Protein AF-A0A1S3GW35-F1 (afdb_monomer)

Mean predicted aligned error: 8.45 Å

Solvent-accessible surface area (backbone atoms only — not comparable to full-atom values): 4877 Å² total; per-residue (Å²): 141,78,92,65,57,73,69,58,50,51,54,52,56,55,56,68,74,48,81,78,77,49,72,45,76,49,58,73,91,82,43,53,53,67,61,53,49,51,62,36,44,78,58,52,33,46,69,46,75,33,60,97,89,39,90,41,36,31,36,45,82,48,59,83,51,66,88,88,70,69,73,77,78,82,84,126

Sequence (76 aa):
MELFPLAELIEFLEANEVPRPITLRTNTLKTRRRDLAQALINRGVNLDPLGKWSKTGLVVYDSSVPIGETRPAPVQ

Radius of gyration: 17.0 Å; Cα contacts (8 Å, |Δi|>4): 75; chains: 1; bounding box: 33×36×47 Å

Secondary structure (DSSP, 8-state):
--SS-HHHHHHHHHHHHSPPPEEEE--TTT--HHHHHHHHHTTTEEEEEPPTT-SSEEEEEEESS-TT--PPPP--

Foldseek 3Di:
DPPDPPVVVVVVVVVVVDPDWDKDFADPVVDAQVVVVVVQVVQVWDWDDDDPVDRGMITTDDHPDPPVPPDDDDDD

InterPro domains:
  IPR023267 RNA (C5-cytosine) methyltransferase [PTHR22807] (2-71)
  IPR023273 RNA (C5-cytosine) methyltransferase, NOP2 [PR02012] (8-20)
  IPR023273 RNA (C5-cytosine) methyltransferase, NOP2 [PR02012] (31-44)
  IPR054728 Ribosomal RNA small subunit methyltransferase B-like, ferredoxin-like domain [PF22458] (4-60)

Nearest PDB structures (foldseek):
  8fkv-assembly1_SY  TM=9.658E-01  e=3.926E-09  Homo sapiens
  8v87-assembly1_q  TM=9.593E-01  e=2.198E-07  Saccharomyces cerevisiae BY4741
  8esq-assembly1_q  TM=9.889E-01  e=3.488E-07  Schizosaccharomyces pombe
  8i9z-assembly1_CP  TM=9.703E-01  e=4.852E-07  Thermochaetoides thermophila DSM 1495
  8ia0-assembly1_CP  TM=9.873E-01  e=1.222E-06  Thermochaetoides thermophila DSM 1495

Structure (mmCIF, N/CA/C/O backbone):
data_AF-A0A1S3GW35-F1
#
_entry.id   AF-A0A1S3GW35-F1
#
loop_
_atom_site.group_PDB
_atom_site.id
_atom_site.type_symbol
_atom_site.label_atom_id
_atom_site.label_alt_id
_atom_site.label_comp_id
_atom_site.label_asym_id
_atom_site.label_entity_id
_atom_site.label_seq_id
_atom_site.pdbx_PDB_ins_code
_atom_site.Cartn_x
_atom_site.Cartn_y
_atom_site.Cartn_z
_atom_site.occupancy
_atom_site.B_iso_or_equiv
_atom_site.auth_seq_id
_atom_site.auth_comp_id
_atom_site.auth_asym_id
_atom_site.auth_atom_id
_atom_site.pdbx_PDB_model_num
ATOM 1 N N . MET A 1 1 ? -5.155 20.747 28.695 1.00 49.94 1 MET A N 1
ATOM 2 C CA . MET A 1 1 ? -5.158 19.562 27.818 1.00 49.94 1 MET A CA 1
ATOM 3 C C . MET A 1 1 ? -6.302 19.723 26.832 1.00 49.94 1 MET A C 1
ATOM 5 O O . MET A 1 1 ? -7.372 19.207 27.092 1.00 49.94 1 MET A O 1
ATOM 9 N N . GLU A 1 2 ? -6.117 20.458 25.742 1.00 67.25 2 GLU A N 1
ATOM 10 C CA . GLU A 1 2 ? -7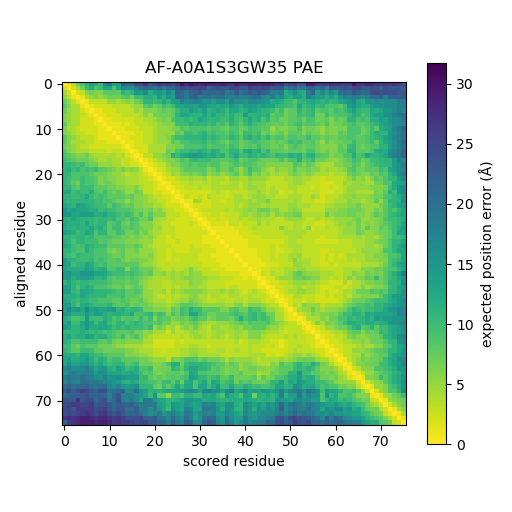.090 20.448 24.638 1.00 67.25 2 GLU A CA 1
ATOM 11 C C . GLU A 1 2 ? -6.296 20.451 23.337 1.00 67.25 2 GLU A C 1
ATOM 13 O O . GLU A 1 2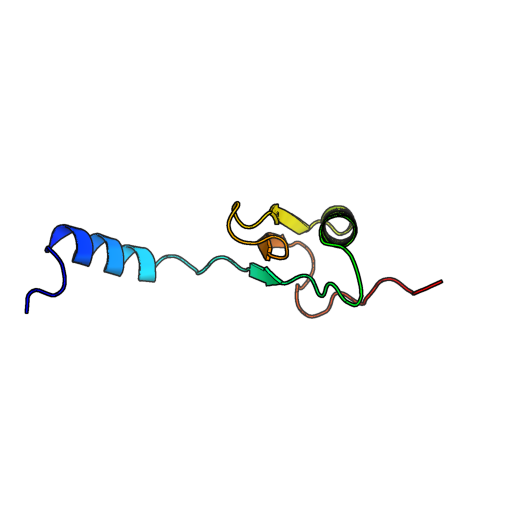 ? -6.129 21.475 22.687 1.00 67.25 2 GLU A O 1
ATOM 18 N N . LEU A 1 3 ? -5.674 19.305 23.045 1.00 73.56 3 LEU A N 1
ATOM 19 C CA . LEU A 1 3 ? -5.018 19.080 21.758 1.00 73.56 3 LEU A CA 1
A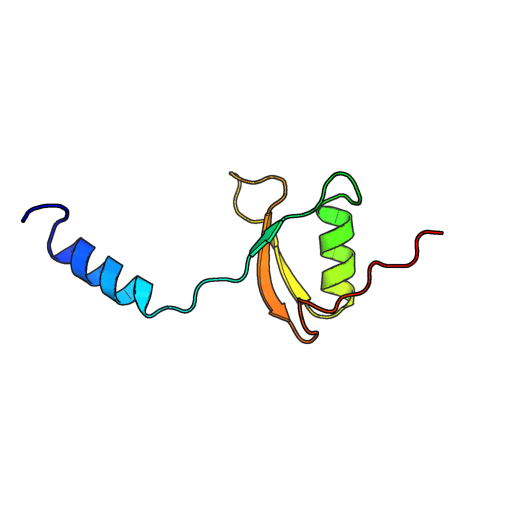TOM 20 C C . LEU A 1 3 ? -6.057 18.612 20.725 1.00 73.56 3 LEU A C 1
ATOM 22 O O . LEU A 1 3 ? -6.014 19.076 19.594 1.00 73.56 3 LEU A O 1
ATOM 26 N N . PHE A 1 4 ? -7.022 17.779 21.150 1.00 80.69 4 PHE A N 1
ATOM 27 C CA . PHE A 1 4 ? -8.135 17.267 20.339 1.00 80.69 4 PHE A CA 1
ATOM 28 C C . PHE A 1 4 ? -9.396 17.051 21.208 1.00 80.69 4 PHE A C 1
ATOM 30 O O . PHE A 1 4 ? -9.254 16.809 22.414 1.00 80.69 4 PHE A O 1
ATOM 37 N N . PRO A 1 5 ? -10.615 17.113 20.632 1.00 87.75 5 PRO A N 1
ATOM 38 C CA . PRO A 1 5 ? -11.860 16.702 21.284 1.00 87.75 5 PRO A CA 1
ATOM 39 C C . PRO A 1 5 ? -11.813 15.244 21.766 1.00 87.75 5 PRO A C 1
ATOM 41 O O . PRO A 1 5 ? -11.142 14.404 21.170 1.00 87.75 5 PRO A O 1
ATOM 44 N N . LEU A 1 6 ? -12.583 14.910 22.810 1.00 84.50 6 LEU A N 1
ATOM 45 C CA . LEU A 1 6 ? -12.590 13.557 23.392 1.00 84.50 6 LEU A CA 1
ATOM 46 C C . LEU A 1 6 ? -12.942 12.461 22.368 1.00 84.50 6 LEU A C 1
ATOM 48 O O . LEU A 1 6 ? -12.389 11.369 22.435 1.00 84.50 6 LEU A O 1
ATOM 52 N N . ALA A 1 7 ? -13.821 12.762 21.411 1.00 87.06 7 ALA A N 1
ATOM 53 C CA . ALA A 1 7 ? -14.183 11.834 20.341 1.00 87.06 7 ALA A CA 1
ATOM 54 C C . ALA A 1 7 ? -12.985 11.499 19.432 1.00 87.06 7 ALA A C 1
ATOM 56 O O . ALA A 1 7 ? -12.709 10.329 19.191 1.00 87.06 7 ALA A O 1
ATOM 57 N N . GLU A 1 8 ? -12.216 12.509 19.011 1.00 85.75 8 GLU A N 1
ATOM 58 C CA . GLU A 1 8 ? -11.013 12.311 18.188 1.00 85.75 8 GLU A CA 1
ATOM 59 C C . GLU A 1 8 ? -9.904 11.580 18.956 1.00 85.75 8 GLU A C 1
ATOM 61 O O . GLU A 1 8 ? -9.146 10.808 18.372 1.00 85.75 8 GLU A O 1
ATOM 66 N N . LEU A 1 9 ? -9.811 11.785 20.276 1.00 86.69 9 LEU A N 1
ATOM 67 C CA . LEU A 1 9 ? -8.861 11.052 21.113 1.00 86.69 9 LEU A CA 1
ATOM 68 C C . LEU A 1 9 ? -9.167 9.549 21.127 1.00 86.69 9 LEU A C 1
ATOM 70 O O . LEU A 1 9 ? -8.239 8.746 21.059 1.00 86.69 9 LEU A O 1
ATOM 74 N N . ILE A 1 10 ? -10.447 9.177 21.215 1.00 87.75 10 ILE A N 1
ATOM 75 C CA . ILE A 1 10 ? -10.872 7.773 21.184 1.00 87.75 10 ILE A CA 1
ATOM 76 C C . ILE A 1 10 ? -10.533 7.162 19.822 1.00 87.75 10 ILE A C 1
ATOM 78 O O . ILE A 1 10 ? -9.840 6.150 19.784 1.00 87.75 10 ILE A O 1
ATOM 82 N N . GLU A 1 11 ? -10.903 7.818 18.718 1.00 87.25 11 GLU A N 1
ATOM 83 C CA . GLU A 1 11 ? -10.581 7.337 17.365 1.00 87.25 11 GLU A CA 1
ATOM 84 C C . GLU A 1 11 ? -9.068 7.196 17.141 1.00 87.25 11 GLU A C 1
ATOM 86 O O . GLU A 1 11 ? -8.605 6.229 16.535 1.00 87.25 11 GLU A O 1
ATOM 91 N N . PHE A 1 12 ? -8.265 8.135 17.654 1.00 85.19 12 PHE A N 1
ATOM 92 C CA . PHE A 1 12 ? -6.810 8.049 17.574 1.00 85.19 12 PHE A CA 1
ATOM 93 C C . PHE A 1 12 ? -6.272 6.841 18.344 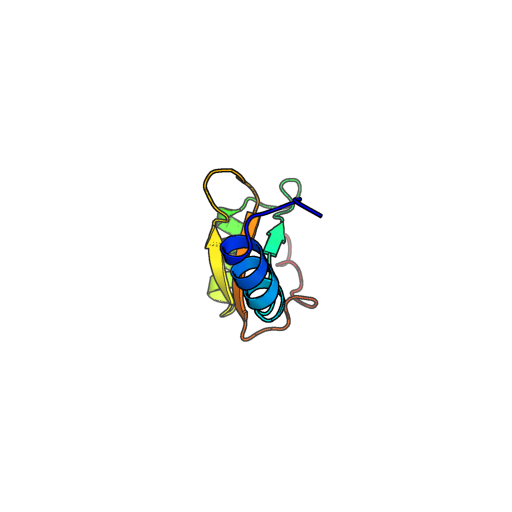1.00 85.19 12 PHE A C 1
ATOM 95 O O . PHE A 1 12 ? -5.410 6.125 17.835 1.00 85.19 12 PHE A O 1
ATOM 102 N N . LEU A 1 13 ? -6.756 6.605 19.566 1.00 87.69 13 LEU A N 1
ATOM 103 C CA . LEU A 1 13 ? -6.338 5.456 20.369 1.00 87.69 13 LEU A CA 1
ATOM 104 C C . LEU A 1 13 ? -6.727 4.136 19.693 1.00 87.69 13 LEU A C 1
ATOM 106 O O . LEU A 1 13 ? -5.871 3.264 19.561 1.00 87.69 13 LEU A O 1
ATOM 110 N N . GLU A 1 14 ? -7.947 4.031 19.168 1.00 88.69 14 GLU A N 1
ATOM 111 C CA . GLU A 1 14 ? -8.408 2.863 18.408 1.00 88.69 14 GLU A CA 1
ATOM 112 C C . GLU A 1 14 ? -7.556 2.627 17.150 1.00 88.69 14 GLU A C 1
ATOM 114 O O . GLU A 1 14 ? -7.136 1.504 16.872 1.00 88.69 14 GLU A O 1
ATOM 119 N N . ALA A 1 15 ? -7.205 3.684 16.413 1.00 85.81 15 ALA A N 1
ATOM 120 C CA . ALA A 1 15 ? -6.360 3.573 15.225 1.00 85.81 15 ALA A CA 1
ATOM 121 C C . ALA A 1 15 ? -4.929 3.091 15.534 1.00 85.81 15 ALA A C 1
ATOM 123 O O . ALA A 1 15 ? -4.279 2.518 14.658 1.00 85.81 15 ALA A O 1
ATOM 124 N N . ASN A 1 16 ? -4.427 3.298 16.760 1.00 84.56 16 ASN A N 1
ATOM 125 C CA . ASN A 1 16 ? -3.120 2.782 17.183 1.00 84.56 16 ASN A CA 1
ATOM 126 C C . ASN A 1 16 ? -3.138 1.273 17.475 1.00 84.56 16 ASN A C 1
ATOM 128 O O . ASN A 1 16 ? -2.079 0.645 17.445 1.00 84.56 16 ASN A O 1
ATOM 132 N N . GLU A 1 17 ? -4.310 0.688 17.730 1.00 88.31 17 GLU A N 1
ATOM 133 C CA . GLU A 1 17 ? -4.469 -0.762 17.890 1.00 88.31 17 GLU A CA 1
ATOM 134 C C . GLU A 1 17 ? -4.554 -1.488 16.538 1.00 88.31 17 GLU A C 1
ATOM 136 O O . GLU A 1 17 ? -4.337 -2.699 16.458 1.00 88.31 17 GLU A O 1
ATOM 141 N N . VAL A 1 18 ? -4.808 -0.753 15.450 1.00 84.5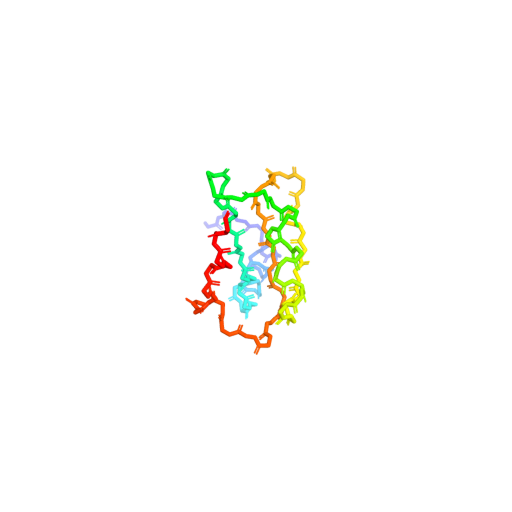0 18 VAL A N 1
ATOM 142 C CA . VAL A 1 18 ? -4.844 -1.310 14.097 1.00 84.50 18 VAL A CA 1
ATOM 143 C C . VAL A 1 18 ? -3.414 -1.513 13.574 1.00 84.50 18 VAL A C 1
ATOM 145 O O . VAL A 1 18 ? -2.604 -0.578 13.573 1.00 84.50 18 VAL A O 1
ATOM 148 N N . PRO A 1 19 ? -3.068 -2.714 13.072 1.00 82.12 19 PRO A N 1
ATOM 149 C CA . PRO A 1 19 ? -1.763 -2.953 12.475 1.00 82.12 19 PRO A CA 1
ATOM 150 C C . PRO A 1 19 ? -1.542 -2.022 11.281 1.00 82.12 19 PRO A C 1
ATOM 152 O O . PRO A 1 19 ? -2.370 -1.910 10.374 1.00 82.12 19 PRO A O 1
ATOM 155 N N . ARG A 1 20 ? -0.391 -1.344 11.282 1.00 81.81 20 ARG A N 1
ATOM 156 C CA . ARG A 1 20 ? -0.046 -0.387 10.229 1.00 81.81 20 ARG A CA 1
ATOM 157 C C . ARG A 1 20 ? 0.026 -1.091 8.871 1.00 81.81 20 ARG A C 1
ATOM 159 O O . ARG A 1 20 ? 0.684 -2.129 8.770 1.00 81.81 20 ARG A O 1
ATOM 166 N N . PRO A 1 21 ? -0.573 -0.513 7.816 1.00 82.44 21 PRO A N 1
ATOM 167 C CA . PRO A 1 21 ? -0.488 -1.082 6.483 1.00 82.44 21 PRO A CA 1
ATOM 168 C C . PRO A 1 21 ? 0.964 -1.088 6.003 1.00 82.44 21 PRO A C 1
ATOM 170 O O . PRO A 1 21 ? 1.712 -0.122 6.192 1.00 82.44 21 PRO A O 1
ATOM 173 N N . ILE A 1 22 ? 1.363 -2.173 5.343 1.00 86.50 22 ILE A N 1
ATOM 174 C CA . ILE A 1 22 ? 2.696 -2.287 4.758 1.00 86.50 22 ILE A CA 1
ATOM 175 C C . ILE A 1 22 ? 2.712 -1.465 3.469 1.00 86.50 22 ILE A C 1
ATOM 177 O O . ILE A 1 22 ? 1.910 -1.684 2.563 1.00 86.50 22 ILE A O 1
ATOM 181 N N . THR A 1 23 ? 3.632 -0.505 3.371 1.00 87.19 23 THR A N 1
ATOM 182 C CA . THR A 1 23 ? 3.784 0.328 2.172 1.00 87.19 23 THR A CA 1
ATOM 183 C C . THR A 1 23 ? 5.155 0.132 1.539 1.00 87.19 23 THR A C 1
ATOM 185 O O . THR A 1 23 ? 6.170 -0.014 2.218 1.00 87.19 23 THR A O 1
ATOM 188 N N . LEU A 1 24 ? 5.184 0.121 0.209 1.00 86.31 24 LEU A N 1
ATOM 189 C CA . LEU A 1 24 ? 6.380 -0.033 -0.605 1.00 86.31 24 LEU A CA 1
ATOM 190 C C . LEU A 1 24 ? 6.590 1.221 -1.444 1.00 86.31 24 LEU A C 1
ATOM 192 O O . LEU A 1 24 ? 5.684 1.704 -2.127 1.00 86.31 24 LEU A O 1
ATOM 196 N N . ARG A 1 25 ? 7.824 1.720 -1.459 1.00 88.62 25 ARG A N 1
ATOM 197 C CA . ARG A 1 25 ? 8.243 2.752 -2.404 1.00 88.62 25 ARG A CA 1
ATOM 198 C C . ARG A 1 25 ? 8.932 2.098 -3.591 1.00 88.62 25 ARG A C 1
ATOM 200 O O . ARG A 1 25 ? 9.962 1.446 -3.448 1.00 88.62 25 ARG A O 1
ATOM 207 N N . THR A 1 26 ? 8.421 2.366 -4.785 1.00 87.94 26 THR A N 1
ATOM 208 C CA . THR A 1 26 ? 9.092 1.961 -6.021 1.00 87.94 26 THR A CA 1
ATOM 209 C C . THR A 1 26 ? 10.381 2.765 -6.208 1.00 87.94 26 THR A C 1
ATOM 211 O O . THR A 1 26 ? 10.361 4.000 -6.178 1.00 87.94 26 THR A O 1
ATOM 214 N N . ASN A 1 27 ? 11.501 2.080 -6.456 1.00 88.12 27 ASN A N 1
ATOM 215 C CA . ASN A 1 27 ? 12.738 2.727 -6.886 1.00 88.12 27 ASN A CA 1
ATOM 216 C C . ASN A 1 27 ? 12.671 3.054 -8.386 1.00 88.12 27 ASN A C 1
ATOM 218 O O . ASN A 1 27 ? 12.935 2.202 -9.235 1.00 88.12 27 ASN A O 1
ATOM 222 N N . THR A 1 28 ? 12.358 4.311 -8.697 1.00 86.50 28 THR A N 1
ATOM 223 C CA . THR A 1 28 ? 12.191 4.812 -10.069 1.00 86.50 28 THR A CA 1
ATOM 224 C C . THR A 1 28 ? 13.471 4.824 -10.902 1.00 86.50 28 THR A C 1
ATOM 226 O O . THR A 1 28 ? 13.376 4.979 -12.114 1.00 86.50 28 THR A O 1
ATOM 229 N N . LEU A 1 29 ? 14.652 4.651 -10.292 1.00 88.75 29 LEU A N 1
ATOM 230 C CA . LEU A 1 29 ? 15.912 4.486 -11.029 1.00 88.75 29 LEU A CA 1
ATOM 231 C C . LEU A 1 29 ? 16.041 3.086 -11.641 1.00 88.75 29 LEU A C 1
ATOM 233 O O . LEU A 1 29 ? 16.760 2.915 -12.617 1.00 88.75 29 LEU A O 1
ATOM 237 N N . LYS A 1 30 ? 15.367 2.085 -11.057 1.00 86.44 30 LYS A N 1
ATOM 238 C CA . LYS A 1 30 ? 15.466 0.679 -11.479 1.00 86.44 30 LYS A CA 1
ATOM 239 C C . LYS A 1 30 ? 14.245 0.194 -12.253 1.00 86.44 30 LYS A C 1
ATOM 241 O O . LYS A 1 30 ? 14.380 -0.655 -13.122 1.00 86.44 30 LYS A O 1
ATOM 246 N N . THR A 1 31 ? 13.048 0.669 -11.914 1.00 86.94 31 THR A N 1
ATOM 247 C CA . THR A 1 31 ? 11.804 0.174 -12.517 1.00 86.94 31 THR A CA 1
ATOM 248 C C . THR A 1 31 ? 10.670 1.187 -12.378 1.00 86.94 31 THR A C 1
ATOM 250 O O . THR A 1 31 ? 10.709 2.074 -11.519 1.00 86.94 31 THR A O 1
ATOM 253 N N . ARG A 1 32 ? 9.636 1.070 -13.216 1.00 88.44 32 ARG A N 1
ATOM 254 C CA . ARG A 1 32 ? 8.416 1.874 -13.088 1.00 88.44 32 ARG A CA 1
ATOM 255 C C . ARG A 1 32 ? 7.433 1.171 -12.157 1.00 88.44 32 ARG A C 1
ATOM 257 O O . ARG A 1 32 ? 7.397 -0.051 -12.067 1.00 88.44 32 ARG A O 1
ATOM 264 N N . ARG A 1 33 ? 6.566 1.951 -11.504 1.00 88.19 33 ARG A N 1
ATOM 265 C CA . ARG A 1 33 ? 5.560 1.427 -10.560 1.00 88.19 33 ARG A CA 1
ATOM 266 C C . ARG A 1 33 ? 4.679 0.339 -11.178 1.00 88.19 33 ARG A C 1
ATOM 268 O O . ARG A 1 33 ? 4.361 -0.627 -10.502 1.00 88.19 33 ARG A O 1
ATOM 275 N N . ARG A 1 34 ? 4.290 0.499 -12.447 1.00 87.19 34 ARG A N 1
ATOM 276 C CA . ARG A 1 34 ? 3.423 -0.453 -13.156 1.00 87.19 34 ARG A CA 1
ATOM 277 C C . ARG A 1 34 ? 4.115 -1.801 -13.373 1.00 87.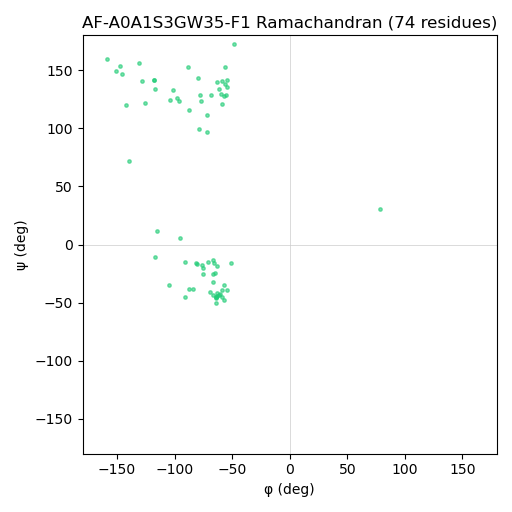19 34 ARG A C 1
ATOM 279 O O . ARG A 1 34 ? 3.511 -2.833 -13.114 1.00 87.19 34 ARG A O 1
ATOM 286 N N . ASP A 1 35 ? 5.380 -1.767 -13.776 1.00 88.31 35 ASP A N 1
ATOM 287 C CA . ASP A 1 35 ? 6.171 -2.969 -14.046 1.00 88.31 35 ASP A CA 1
ATOM 288 C C . ASP A 1 35 ? 6.477 -3.715 -12.740 1.00 88.31 35 ASP A C 1
ATOM 290 O O . ASP A 1 35 ? 6.336 -4.935 -12.669 1.00 88.31 35 ASP A O 1
ATOM 294 N N . LEU A 1 36 ? 6.798 -2.975 -11.671 1.00 85.88 36 LEU A N 1
ATOM 295 C CA . LEU A 1 36 ? 6.970 -3.543 -10.334 1.00 85.88 36 LEU A CA 1
ATOM 296 C C . LEU A 1 36 ? 5.668 -4.149 -9.793 1.00 85.88 36 LEU A C 1
ATOM 298 O O . LEU A 1 36 ? 5.691 -5.263 -9.277 1.00 85.88 36 LEU A O 1
ATOM 302 N N . ALA A 1 37 ? 4.542 -3.442 -9.929 1.00 87.25 37 ALA A N 1
ATOM 303 C CA . ALA A 1 37 ? 3.228 -3.934 -9.523 1.00 87.25 37 ALA A CA 1
ATOM 304 C C . ALA A 1 37 ? 2.895 -5.252 -10.230 1.00 87.25 37 ALA A C 1
ATOM 306 O O .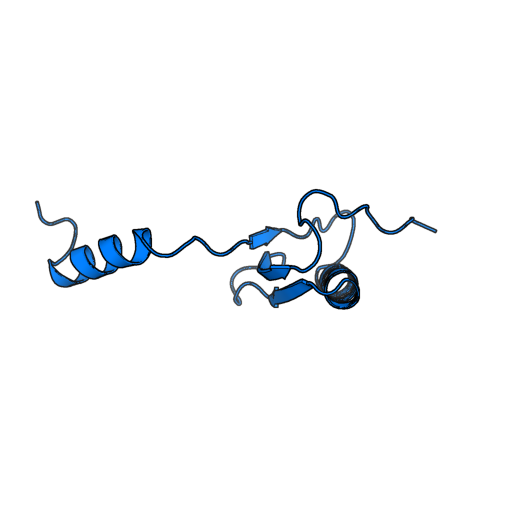 ALA A 1 37 ? 2.564 -6.231 -9.571 1.00 87.25 37 ALA A O 1
ATOM 307 N N . GLN A 1 38 ? 3.084 -5.317 -11.551 1.00 88.00 38 GLN A N 1
ATOM 308 C CA . GLN A 1 38 ? 2.853 -6.542 -12.315 1.00 88.00 38 GLN A CA 1
ATOM 309 C C . GLN A 1 38 ? 3.765 -7.689 -11.856 1.00 88.00 38 GLN A C 1
ATOM 311 O O . GLN A 1 38 ? 3.308 -8.817 -11.683 1.00 88.00 38 GLN A O 1
ATOM 316 N N . ALA A 1 39 ? 5.050 -7.409 -11.623 1.00 86.88 39 ALA A N 1
ATOM 317 C CA . ALA A 1 39 ? 6.019 -8.409 -11.181 1.00 86.88 39 ALA A CA 1
ATOM 318 C C . ALA A 1 39 ? 5.747 -8.950 -9.766 1.00 86.88 39 ALA A C 1
ATOM 320 O O . ALA A 1 39 ? 6.189 -10.055 -9.444 1.00 86.88 39 ALA A O 1
ATOM 321 N N . LEU A 1 40 ? 5.069 -8.175 -8.919 1.00 86.50 40 LEU A N 1
ATOM 322 C CA . LEU A 1 40 ? 4.654 -8.573 -7.575 1.00 86.50 40 LEU A CA 1
ATOM 323 C C . LEU A 1 40 ? 3.291 -9.290 -7.592 1.00 86.50 40 LEU A C 1
ATOM 325 O O . LEU A 1 40 ? 3.150 -10.315 -6.932 1.00 86.50 40 LEU A O 1
ATOM 329 N N . ILE A 1 41 ? 2.340 -8.848 -8.424 1.00 88.00 41 ILE A N 1
ATOM 330 C CA . ILE A 1 41 ? 1.057 -9.541 -8.653 1.00 88.00 41 ILE A CA 1
ATOM 331 C C . ILE A 1 41 ? 1.303 -10.956 -9.185 1.00 88.00 41 ILE A C 1
ATOM 333 O O . ILE A 1 41 ? 0.752 -11.921 -8.664 1.00 88.00 41 ILE A O 1
ATOM 337 N N . ASN A 1 42 ? 2.207 -11.107 -10.158 1.00 85.94 42 ASN A N 1
ATOM 338 C CA . ASN A 1 42 ? 2.577 -12.416 -10.705 1.00 85.94 42 ASN A CA 1
ATOM 339 C C . ASN A 1 42 ? 3.231 -13.344 -9.663 1.00 85.94 42 ASN A C 1
ATOM 341 O O . ASN A 1 42 ? 3.294 -14.551 -9.873 1.00 85.94 42 ASN A O 1
ATOM 345 N N . ARG A 1 43 ? 3.734 -12.789 -8.554 1.00 82.75 43 ARG A N 1
ATOM 346 C CA . ARG A 1 43 ? 4.296 -13.538 -7.422 1.00 82.75 43 ARG A CA 1
ATOM 347 C C . ARG A 1 43 ? 3.282 -13.787 -6.301 1.00 82.75 43 ARG A C 1
ATOM 349 O O . ARG A 1 43 ? 3.671 -14.306 -5.265 1.00 82.75 43 ARG A O 1
ATOM 356 N N . GLY A 1 44 ? 2.009 -13.431 -6.490 1.00 82.69 44 GLY A N 1
ATOM 357 C CA . GLY A 1 44 ? 0.958 -13.648 -5.495 1.00 82.69 44 GLY A CA 1
ATOM 358 C C . GLY A 1 44 ? 0.972 -12.631 -4.352 1.00 82.69 44 GLY A C 1
ATOM 359 O O . GLY A 1 44 ? 0.627 -12.983 -3.223 1.00 82.69 44 GLY A O 1
ATOM 360 N N . VAL A 1 45 ? 1.409 -11.396 -4.622 1.00 86.75 45 VAL A N 1
ATOM 361 C CA . VAL A 1 45 ? 1.291 -10.264 -3.692 1.00 86.75 45 VAL A CA 1
ATOM 362 C C . VAL A 1 45 ? 0.072 -9.434 -4.078 1.00 86.75 45 VAL A C 1
ATOM 364 O O . VAL A 1 45 ? -0.038 -8.995 -5.224 1.00 86.75 45 VAL A O 1
ATOM 367 N N . ASN A 1 46 ? -0.823 -9.197 -3.121 1.00 87.00 46 ASN A N 1
ATOM 368 C CA . ASN A 1 46 ? -1.974 -8.325 -3.306 1.00 87.00 46 ASN A CA 1
ATOM 369 C C . ASN A 1 46 ? -1.590 -6.878 -2.974 1.00 87.00 46 ASN A C 1
ATOM 371 O O . ASN A 1 46 ? -1.221 -6.565 -1.837 1.00 87.00 46 ASN A O 1
ATOM 375 N N . LEU A 1 47 ? -1.645 -6.007 -3.980 1.00 86.94 47 LEU A N 1
ATOM 376 C CA . LEU A 1 47 ? -1.140 -4.643 -3.895 1.00 86.94 47 LEU A CA 1
ATOM 377 C C . LEU A 1 47 ? -1.977 -3.658 -4.700 1.00 86.94 47 LEU A C 1
ATOM 379 O O . LEU A 1 47 ? -2.415 -3.967 -5.804 1.00 86.94 47 LEU A O 1
ATOM 383 N N . ASP A 1 48 ? -2.065 -2.436 -4.183 1.00 87.19 48 ASP A N 1
ATOM 384 C CA . ASP A 1 48 ? -2.744 -1.320 -4.836 1.00 87.19 48 ASP A CA 1
ATOM 385 C C . ASP A 1 48 ? -1.876 -0.058 -4.874 1.00 87.19 48 ASP A C 1
ATOM 387 O O . ASP A 1 48 ? -0.956 0.112 -4.063 1.00 87.19 48 ASP A O 1
ATOM 391 N N . PRO A 1 49 ? -2.131 0.864 -5.824 1.00 86.12 49 PRO A N 1
ATOM 392 C CA . PRO A 1 49 ? -1.526 2.184 -5.782 1.00 86.12 49 PRO A CA 1
ATOM 393 C C . PRO A 1 49 ? -1.820 2.868 -4.450 1.00 86.12 49 PRO A C 1
ATOM 395 O O . PRO A 1 49 ? -2.978 3.038 -4.070 1.00 86.12 49 PRO A O 1
ATOM 398 N N . LEU A 1 50 ? -0.764 3.358 -3.796 1.00 83.94 50 LEU A N 1
ATOM 399 C CA . LEU A 1 50 ? -0.940 4.342 -2.737 1.00 83.94 50 LEU A CA 1
ATOM 400 C C . LEU A 1 50 ? -1.658 5.550 -3.351 1.00 83.94 50 LEU A C 1
ATOM 402 O O . LEU A 1 50 ? -1.400 5.879 -4.510 1.00 83.94 50 LEU A O 1
ATOM 406 N N . GLY A 1 51 ? -2.591 6.150 -2.606 1.00 82.88 51 GLY A N 1
ATOM 407 C CA . GLY A 1 51 ? -3.528 7.156 -3.115 1.00 82.88 51 GLY A CA 1
ATOM 408 C C . GLY A 1 51 ? -2.894 8.287 -3.943 1.00 82.88 51 GLY A C 1
ATOM 409 O O . GLY A 1 51 ? -1.680 8.451 -4.011 1.00 82.88 51 GLY A O 1
ATOM 410 N N . LYS A 1 52 ? -3.730 9.134 -4.559 1.00 76.38 52 LYS A N 1
ATOM 411 C CA . LYS A 1 52 ? -3.341 10.126 -5.595 1.00 76.38 52 LYS A CA 1
ATOM 412 C C . LYS A 1 52 ? -2.163 11.063 -5.247 1.00 76.38 52 LYS A C 1
ATOM 414 O O . LYS A 1 52 ? -1.603 11.683 -6.147 1.00 76.38 52 LYS A O 1
ATOM 419 N N . TRP A 1 53 ? -1.786 11.164 -3.976 1.00 82.19 53 TRP A N 1
ATOM 420 C CA . TRP A 1 53 ? -0.668 11.953 -3.465 1.00 82.19 53 TRP A CA 1
ATOM 421 C C . TRP A 1 53 ? 0.718 11.327 -3.710 1.00 82.19 53 TRP A C 1
ATOM 423 O O . TRP A 1 53 ? 1.714 12.046 -3.670 1.00 82.19 53 TRP A O 1
ATOM 433 N N . SER A 1 54 ? 0.818 10.025 -4.016 1.00 81.38 54 SER A N 1
ATOM 434 C CA . SER A 1 54 ? 2.098 9.368 -4.313 1.00 81.38 54 SER A CA 1
ATOM 435 C C . SER A 1 54 ? 2.091 8.645 -5.656 1.00 81.38 54 SER A C 1
ATOM 437 O O . SER A 1 54 ? 1.321 7.723 -5.902 1.00 81.38 54 SER A O 1
ATOM 439 N N . LYS A 1 55 ? 3.021 9.025 -6.541 1.00 80.25 55 LYS A N 1
ATOM 440 C CA . LYS A 1 55 ? 3.201 8.368 -7.850 1.00 80.25 55 LYS A CA 1
ATOM 441 C C . LYS A 1 55 ? 4.005 7.067 -7.766 1.00 80.25 55 LYS A C 1
ATOM 443 O O . LYS A 1 55 ? 3.998 6.291 -8.722 1.00 80.25 55 LYS A O 1
ATOM 448 N N . THR A 1 56 ? 4.715 6.849 -6.660 1.00 86.62 56 THR A N 1
ATOM 449 C CA . THR A 1 56 ? 5.692 5.761 -6.477 1.00 86.62 56 THR A CA 1
ATOM 450 C C . THR A 1 56 ? 5.313 4.781 -5.371 1.00 86.62 56 THR A C 1
ATOM 452 O O . THR A 1 56 ? 5.949 3.731 -5.267 1.00 86.62 56 THR A O 1
ATOM 455 N N . GLY A 1 57 ? 4.304 5.106 -4.562 1.00 88.31 57 GLY A N 1
ATOM 456 C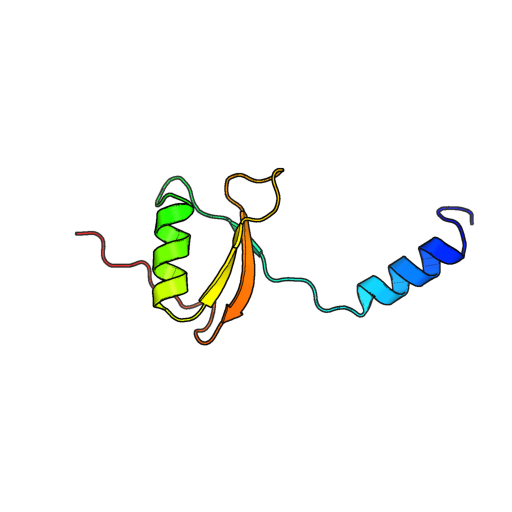 CA . GLY A 1 57 ? 3.842 4.269 -3.463 1.00 88.31 57 GLY A CA 1
ATOM 457 C C . GLY A 1 57 ? 2.937 3.127 -3.922 1.00 88.31 57 GLY A C 1
ATOM 458 O O . GLY A 1 57 ? 2.113 3.286 -4.826 1.00 88.31 57 GLY A O 1
ATOM 459 N N . LEU A 1 58 ? 3.092 1.986 -3.264 1.00 87.06 58 LEU A N 1
ATOM 460 C CA . LEU A 1 58 ? 2.214 0.824 -3.331 1.00 87.06 58 LEU A CA 1
ATOM 461 C C . LEU A 1 58 ? 1.849 0.430 -1.896 1.00 87.06 58 LEU A C 1
ATOM 463 O O . LEU A 1 58 ? 2.698 0.505 -1.008 1.00 87.06 58 LEU A O 1
ATOM 467 N N . VAL A 1 59 ? 0.604 0.034 -1.666 1.00 88.25 59 VAL A N 1
ATOM 468 C CA . VAL A 1 59 ? 0.150 -0.563 -0.403 1.00 88.25 59 VAL A CA 1
ATOM 469 C C . VAL A 1 59 ? 0.071 -2.062 -0.617 1.00 88.25 59 VAL A C 1
ATOM 471 O O . VAL A 1 59 ? -0.460 -2.495 -1.636 1.00 88.25 59 VAL A O 1
ATOM 474 N N . VAL A 1 60 ? 0.618 -2.838 0.313 1.00 86.94 60 VAL A N 1
ATOM 475 C CA . VAL A 1 60 ? 0.513 -4.296 0.316 1.00 86.94 60 VAL A CA 1
ATOM 476 C C . VAL A 1 60 ? -0.507 -4.695 1.366 1.00 86.94 60 VAL A C 1
ATOM 478 O O . VAL A 1 60 ? -0.369 -4.326 2.532 1.00 86.94 60 VAL A O 1
ATOM 481 N N . TYR A 1 61 ? -1.519 -5.443 0.938 1.00 85.44 61 TYR A N 1
ATOM 482 C CA . TYR A 1 61 ? -2.539 -5.984 1.833 1.00 85.44 61 TYR A CA 1
ATOM 483 C C . TYR A 1 61 ? -2.153 -7.364 2.339 1.00 85.44 61 TYR A C 1
ATOM 485 O O . TYR A 1 61 ? -2.264 -7.640 3.527 1.00 85.44 61 TYR A O 1
ATOM 493 N N . ASP A 1 62 ? -1.686 -8.211 1.426 1.00 81.31 62 ASP A N 1
ATOM 494 C CA . ASP A 1 62 ? -1.292 -9.576 1.733 1.00 81.31 62 ASP A CA 1
ATOM 495 C C . ASP A 1 62 ? -0.192 -10.029 0.769 1.00 81.31 62 ASP A C 1
ATOM 497 O O . ASP A 1 62 ? -0.114 -9.588 -0.384 1.00 81.31 62 ASP A O 1
ATOM 501 N N . SER A 1 63 ? 0.680 -10.904 1.248 1.00 79.81 63 SER A N 1
ATOM 502 C CA . SER A 1 63 ? 1.778 -11.464 0.477 1.00 79.81 63 SER A CA 1
ATOM 503 C C . SER A 1 63 ? 1.978 -12.927 0.834 1.00 79.81 63 SER A C 1
ATOM 505 O O . SER A 1 63 ? 2.356 -13.258 1.955 1.00 79.81 63 SER A O 1
ATOM 507 N N . SER A 1 64 ? 1.840 -13.796 -0.163 1.00 72.12 64 SER A N 1
ATOM 508 C CA . SER A 1 64 ? 2.226 -15.208 -0.047 1.00 72.12 64 SER A CA 1
ATOM 509 C C . SER A 1 64 ? 3.749 -15.421 0.005 1.00 72.12 64 SER A C 1
ATOM 511 O O . SER A 1 64 ? 4.215 -16.491 0.391 1.00 72.12 64 SER A O 1
ATOM 513 N N . VAL A 1 65 ? 4.534 -14.402 -0.368 1.00 74.69 65 VAL A N 1
ATOM 514 C CA . VAL A 1 65 ? 6.003 -14.423 -0.428 1.00 74.69 65 VAL A CA 1
ATOM 515 C C . VAL A 1 65 ? 6.579 -13.395 0.556 1.00 74.69 65 VAL A C 1
ATOM 517 O O . VAL A 1 65 ? 6.042 -12.289 0.637 1.00 74.69 65 VAL A O 1
ATOM 520 N N . PRO A 1 66 ? 7.692 -13.686 1.260 1.00 72.81 66 PRO A N 1
ATOM 521 C CA . PRO A 1 66 ? 8.319 -12.726 2.167 1.00 72.81 66 PRO A CA 1
ATOM 522 C C . PRO A 1 66 ? 8.729 -11.427 1.450 1.00 72.81 66 PRO A C 1
ATOM 524 O O . PRO A 1 66 ? 9.562 -11.427 0.538 1.00 72.81 66 PRO A O 1
ATOM 527 N N . ILE A 1 67 ? 8.184 -10.292 1.90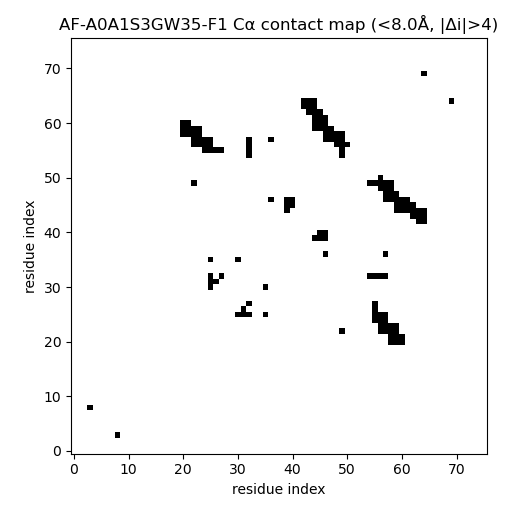0 1.00 69.69 67 ILE A N 1
ATOM 528 C CA . ILE A 1 67 ? 8.359 -8.969 1.264 1.00 69.69 67 ILE A CA 1
ATOM 529 C C . ILE A 1 67 ? 9.824 -8.465 1.333 1.00 69.69 67 ILE A C 1
ATOM 531 O O . ILE A 1 67 ? 10.218 -7.590 0.566 1.00 69.69 67 ILE A O 1
ATOM 535 N N . GLY A 1 68 ? 10.674 -9.056 2.182 1.00 65.56 68 GLY A N 1
ATOM 536 C CA . GLY A 1 68 ? 12.100 -8.712 2.315 1.00 65.56 68 GLY A CA 1
ATOM 537 C C . GLY A 1 68 ? 13.073 -9.501 1.427 1.00 65.56 68 GLY A C 1
ATOM 538 O O . GLY A 1 68 ? 14.210 -9.072 1.252 1.00 65.56 68 GLY A O 1
ATOM 539 N N . GLU A 1 69 ? 12.650 -10.624 0.838 1.00 60.84 69 GLU A N 1
ATOM 540 C CA . GLU A 1 69 ? 13.545 -11.561 0.126 1.00 60.84 69 GLU A CA 1
ATOM 541 C C . GLU A 1 69 ? 13.246 -11.665 -1.375 1.00 60.84 69 GLU A C 1
ATOM 543 O O . GLU A 1 69 ? 13.760 -12.536 -2.086 1.00 60.84 69 GLU A O 1
ATOM 548 N N . THR A 1 70 ? 12.422 -10.757 -1.902 1.00 64.62 70 THR A N 1
ATOM 549 C CA . THR A 1 70 ? 12.046 -10.792 -3.316 1.00 64.62 70 THR A CA 1
ATOM 550 C C . THR A 1 70 ? 13.244 -10.378 -4.174 1.00 64.62 70 THR A C 1
ATOM 552 O O . THR A 1 70 ? 13.516 -9.191 -4.363 1.00 64.62 70 THR A O 1
ATOM 555 N N . ARG A 1 71 ? 13.988 -11.364 -4.699 1.00 61.69 71 ARG A N 1
ATOM 556 C CA . ARG A 1 71 ? 15.110 -11.112 -5.614 1.00 61.69 71 ARG A CA 1
ATOM 557 C C . ARG A 1 71 ? 14.637 -10.264 -6.806 1.00 61.69 71 ARG A C 1
ATOM 559 O O . ARG A 1 71 ? 13.580 -10.561 -7.379 1.00 61.69 71 ARG A O 1
ATOM 566 N N . PRO A 1 72 ? 15.402 -9.231 -7.209 1.00 58.38 72 PRO A N 1
ATOM 567 C CA . PRO A 1 72 ? 15.109 -8.505 -8.436 1.00 58.38 72 PRO A CA 1
ATOM 568 C C . PRO A 1 72 ? 15.089 -9.505 -9.597 1.00 58.38 72 PRO A C 1
ATOM 570 O O . PRO A 1 72 ? 15.906 -10.427 -9.637 1.00 58.38 72 PRO A O 1
ATOM 573 N N . ALA A 1 73 ? 14.119 -9.364 -10.505 1.00 55.69 73 ALA A N 1
ATOM 574 C CA . ALA A 1 73 ? 14.113 -10.164 -11.726 1.00 55.69 73 ALA A CA 1
ATOM 575 C C . ALA A 1 73 ? 15.465 -9.981 -12.448 1.00 55.69 73 ALA A C 1
ATOM 577 O O . ALA A 1 73 ? 16.004 -8.868 -12.412 1.00 55.69 73 ALA A O 1
ATOM 578 N N . PRO A 1 74 ? 16.038 -11.042 -13.046 1.00 50.91 74 PRO A N 1
ATOM 579 C CA . PRO A 1 74 ? 17.302 -10.927 -13.760 1.00 50.91 74 PRO A CA 1
ATOM 580 C C . PRO A 1 74 ? 17.168 -9.868 -14.857 1.00 50.91 74 PRO A C 1
ATOM 582 O O . PRO A 1 74 ? 16.220 -9.897 -15.643 1.00 50.91 74 PRO A O 1
ATOM 585 N N . VAL A 1 75 ? 18.095 -8.911 -14.860 1.00 51.16 75 VAL A N 1
ATOM 586 C CA . VAL A 1 75 ? 18.241 -7.938 -15.944 1.00 51.16 75 VAL A CA 1
ATOM 587 C C . VAL A 1 75 ? 18.818 -8.716 -17.127 1.00 51.16 75 VAL A C 1
ATOM 589 O O . VAL A 1 75 ? 19.935 -9.219 -17.015 1.00 51.16 75 VAL A O 1
ATOM 592 N N . GLN A 1 76 ? 18.026 -8.898 -18.187 1.00 40.94 76 GLN A N 1
ATOM 593 C CA . GLN A 1 76 ? 18.537 -9.312 -19.499 1.00 40.94 76 GLN A CA 1
ATOM 594 C C . GLN A 1 76 ? 19.120 -8.099 -20.216 1.00 40.94 76 GLN A C 1
ATOM 596 O O . GLN A 1 76 ? 18.520 -7.006 -20.076 1.00 40.94 76 GLN A O 1
#

Organism: Dipodomys ordii (NCBI:txid10020)

pLDDT: mean 80.69, std 10.95, range [40.94, 88.75]